Protein AF-A0A9D2SXT5-F1 (afdb_monomer)

Mean predicted aligned error: 3.44 Å

Secondary structure (DSSP, 8-state):
----EEETTTTEEHHHHHHHHHT-S--SSHHHHHHHHHHHH-TTSSSSTTHHHHHHHHHHHHT-

InterPro domains:
  IPR007419 BFD-like [2Fe-2S]-binding domain [PF04324] (5-59)
  IPR041854 BFD-like [2Fe-2S]-binding domain superfamily [G3DSA:1.10.10.1100] (5-62)

Foldseek 3Di:
DQWDQLAPVQRRTLVLLLVQQVVDPDDDDLVRSLVSSCVRRVPCVPPNVSVVVSSVSSVVSVVD

Sequence (64 aa):
MKDGMICNCKQVSYADVENALHQMTSFTDVLSAFEDVQKITHCSTGCGGCHDKILDAISEIMMK

Organism: NCBI:txid2838669

Solvent-accessible surface area (backbone atoms only — not comparable to full-atom values): 3897 Å² total; per-residue (Å²): 138,85,79,50,77,57,26,80,83,58,70,34,32,49,61,55,51,54,54,45,53,70,72,51,93,77,73,93,45,63,67,63,43,44,55,53,35,29,69,75,56,47,50,55,74,66,87,39,86,28,44,68,61,50,52,53,51,48,46,57,62,74,75,106

Nearest PDB structures (foldseek):
  1iuf-assembly1_A  TM=3.302E-01  e=6.141E+00  Schizosaccharomyces pombe

Radius of gyration: 10.47 Å; Cα contacts (8 Å, |Δi|>4): 73; chains: 1; bounding box: 23×25×26 Å

pLDDT: mean 91.59, std 10.38, range [45.0, 97.69]

Structure (mmCIF, N/CA/C/O backbone):
data_AF-A0A9D2SXT5-F1
#
_entry.id   AF-A0A9D2SXT5-F1
#
loop_
_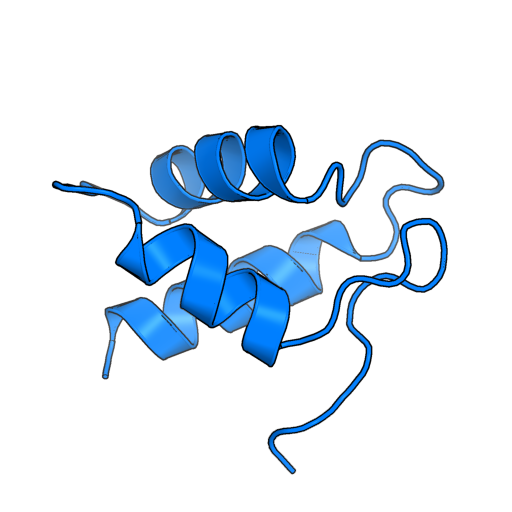atom_site.group_PDB
_atom_site.id
_atom_site.type_symbol
_atom_site.label_atom_id
_atom_site.label_alt_id
_atom_site.label_comp_id
_atom_site.label_asym_id
_atom_site.label_entity_id
_atom_site.label_seq_id
_atom_site.pdbx_PDB_ins_code
_atom_site.Cartn_x
_atom_site.Cartn_y
_atom_site.Cartn_z
_atom_site.occupancy
_atom_site.B_iso_or_equiv
_atom_site.auth_seq_id
_atom_site.auth_comp_id
_atom_site.auth_asym_id
_atom_site.auth_atom_id
_atom_site.pdbx_PDB_model_num
ATOM 1 N N . MET A 1 1 ? -2.232 -16.354 3.038 1.00 45.00 1 MET A N 1
ATOM 2 C CA . MET A 1 1 ? -0.916 -15.890 2.549 1.00 45.00 1 MET A CA 1
ATOM 3 C C . MET A 1 1 ? -0.761 -14.470 3.062 1.00 45.00 1 MET A C 1
ATOM 5 O O . MET A 1 1 ? -1.392 -13.600 2.487 1.00 45.00 1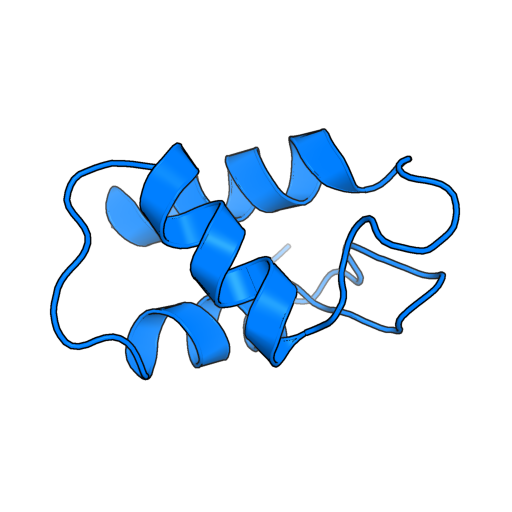 MET A O 1
ATOM 9 N N . LYS A 1 2 ? -0.095 -14.231 4.197 1.00 49.38 2 LYS A N 1
ATOM 10 C CA . LYS A 1 2 ? -0.077 -12.888 4.809 1.00 49.38 2 LYS A CA 1
ATOM 11 C C . LYS A 1 2 ? 1.322 -12.354 5.098 1.00 49.38 2 LYS A C 1
ATOM 13 O O . LYS A 1 2 ? 1.481 -11.557 5.993 1.00 49.38 2 LYS A O 1
ATOM 18 N N . ASP A 1 3 ? 2.307 -12.719 4.280 1.00 60.75 3 ASP A N 1
ATOM 19 C CA . ASP A 1 3 ? 3.683 -12.210 4.421 1.00 60.75 3 ASP A CA 1
ATOM 20 C C . ASP A 1 3 ? 4.317 -11.956 3.041 1.00 60.75 3 ASP A C 1
ATOM 22 O O . ASP A 1 3 ? 5.459 -12.317 2.763 1.00 60.75 3 ASP A O 1
ATOM 26 N N . GLY A 1 4 ? 3.527 -11.417 2.107 1.00 87.50 4 GLY A N 1
ATOM 27 C CA . GLY A 1 4 ? 3.971 -11.145 0.741 1.00 87.50 4 GLY A CA 1
ATOM 28 C C . GLY A 1 4 ? 4.621 -9.770 0.611 1.00 87.50 4 GLY A C 1
ATOM 29 O O . GLY A 1 4 ? 4.086 -8.775 1.103 1.00 87.50 4 GLY A O 1
ATOM 30 N N . MET A 1 5 ? 5.748 -9.692 -0.099 1.00 95.25 5 MET A N 1
ATOM 31 C CA . MET A 1 5 ? 6.286 -8.413 -0.561 1.00 95.25 5 MET A CA 1
ATOM 32 C C . MET A 1 5 ? 5.310 -7.774 -1.559 1.00 95.25 5 MET A C 1
ATOM 34 O O . MET A 1 5 ? 4.954 -8.390 -2.566 1.00 95.25 5 MET A O 1
ATOM 38 N N . ILE A 1 6 ? 4.882 -6.541 -1.286 1.00 96.50 6 ILE A N 1
ATOM 39 C CA . ILE A 1 6 ? 3.927 -5.792 -2.114 1.00 96.50 6 ILE A CA 1
ATOM 40 C C . ILE A 1 6 ? 4.670 -4.892 -3.107 1.00 96.50 6 ILE A C 1
ATOM 42 O O . ILE A 1 6 ? 4.386 -4.915 -4.308 1.00 96.50 6 ILE A O 1
ATOM 46 N N . CYS A 1 7 ? 5.657 -4.123 -2.633 1.00 97.50 7 CYS A N 1
ATOM 47 C CA . CYS A 1 7 ? 6.499 -3.268 -3.469 1.00 97.50 7 CYS A CA 1
ATOM 48 C C . CYS A 1 7 ? 7.940 -3.777 -3.497 1.00 97.50 7 CYS A C 1
ATOM 50 O O . CYS A 1 7 ? 8.688 -3.587 -2.544 1.00 97.50 7 CYS A O 1
ATOM 52 N N . ASN A 1 8 ? 8.377 -4.321 -4.633 1.00 95.94 8 ASN A N 1
ATOM 53 C CA . ASN A 1 8 ? 9.768 -4.752 -4.797 1.00 95.94 8 ASN A CA 1
ATOM 54 C C . ASN A 1 8 ? 10.749 -3.575 -4.961 1.00 95.94 8 ASN A C 1
ATOM 56 O O . ASN A 1 8 ? 11.907 -3.688 -4.576 1.00 95.94 8 ASN A O 1
ATOM 60 N N . CYS A 1 9 ? 10.318 -2.421 -5.485 1.00 97.69 9 CYS A N 1
ATOM 61 C CA . CYS A 1 9 ? 11.216 -1.270 -5.663 1.00 97.69 9 CYS A CA 1
ATOM 62 C C . CYS A 1 9 ? 11.690 -0.671 -4.336 1.00 97.69 9 CYS A C 1
ATOM 64 O O . CYS A 1 9 ? 12.810 -0.179 -4.249 1.00 97.69 9 CYS A O 1
ATOM 66 N N . LYS A 1 10 ? 10.813 -0.667 -3.330 1.00 96.94 10 LYS A N 1
ATOM 67 C CA . LYS A 1 10 ? 11.068 -0.078 -2.010 1.00 96.94 10 LYS A CA 1
ATOM 68 C C . LYS A 1 10 ? 11.104 -1.115 -0.893 1.00 96.94 10 LYS A C 1
ATOM 70 O O . LYS A 1 10 ? 11.234 -0.738 0.259 1.00 96.94 10 LYS A O 1
ATOM 75 N N . GLN A 1 11 ? 11.024 -2.398 -1.255 1.00 96.50 11 GLN A N 1
ATOM 76 C CA . GLN A 1 11 ? 11.035 -3.532 -0.332 1.00 96.50 11 GLN A CA 1
ATOM 77 C C . GLN A 1 11 ? 9.947 -3.411 0.750 1.00 96.50 11 GLN A C 1
ATOM 79 O O . GLN A 1 11 ? 10.216 -3.601 1.927 1.00 96.50 11 GLN A O 1
ATOM 84 N N . VAL A 1 12 ? 8.717 -3.087 0.336 1.00 97.31 12 VAL A N 1
ATOM 85 C CA . VAL A 1 12 ? 7.562 -2.916 1.238 1.00 97.31 12 VAL A CA 1
ATOM 86 C C . VAL A 1 12 ? 6.730 -4.191 1.236 1.00 97.31 12 VAL A C 1
ATOM 88 O O . VAL A 1 12 ? 6.262 -4.624 0.178 1.00 97.31 12 VAL A O 1
ATOM 91 N N . SER A 1 13 ? 6.540 -4.788 2.406 1.00 97.00 13 SER A N 1
ATOM 92 C CA . SER A 1 13 ? 5.690 -5.957 2.646 1.00 97.00 13 SER A CA 1
ATOM 93 C C . SER A 1 13 ? 4.296 -5.576 3.153 1.00 97.00 13 SER A C 1
ATOM 95 O O . SER A 1 13 ? 4.042 -4.425 3.502 1.00 97.00 13 SER A O 1
ATOM 97 N N . TYR A 1 14 ? 3.384 -6.550 3.219 1.00 96.12 14 TYR A N 1
ATOM 98 C CA . TYR A 1 14 ? 2.080 -6.357 3.868 1.00 96.12 14 TYR A CA 1
ATOM 99 C C . TYR A 1 14 ? 2.224 -5.910 5.330 1.00 96.12 14 TYR A C 1
ATOM 101 O O . TYR A 1 14 ? 1.526 -4.997 5.761 1.00 96.12 14 TYR A O 1
ATOM 109 N N . ALA A 1 15 ? 3.162 -6.505 6.074 1.00 95.38 15 ALA A N 1
ATOM 110 C CA . ALA A 1 15 ? 3.416 -6.139 7.464 1.00 95.38 15 ALA A CA 1
ATOM 111 C C . ALA A 1 15 ? 3.897 -4.685 7.595 1.00 95.38 15 ALA A C 1
ATOM 113 O O . ALA A 1 15 ? 3.512 -3.997 8.532 1.00 95.38 15 ALA A O 1
ATOM 114 N N . ASP A 1 16 ? 4.683 -4.185 6.637 1.00 96.38 16 ASP A N 1
ATOM 115 C CA . ASP A 1 16 ? 5.105 -2.779 6.635 1.00 96.38 16 ASP A CA 1
ATOM 116 C C . ASP A 1 16 ? 3.921 -1.827 6.422 1.00 96.38 16 ASP A C 1
ATOM 118 O O . ASP A 1 16 ? 3.862 -0.776 7.057 1.00 96.38 16 ASP A O 1
ATOM 122 N N . VAL A 1 17 ? 2.956 -2.202 5.572 1.00 96.12 17 VAL A N 1
ATOM 123 C CA . VAL A 1 17 ? 1.713 -1.434 5.372 1.00 96.12 17 VAL A CA 1
ATOM 124 C C . VAL A 1 17 ? 0.860 -1.439 6.642 1.00 96.12 17 VAL A C 1
ATOM 126 O O . VAL A 1 17 ? 0.415 -0.382 7.079 1.00 96.12 17 VAL A O 1
ATOM 129 N N . GLU A 1 18 ? 0.678 -2.602 7.271 1.00 95.06 18 GLU A N 1
ATOM 130 C CA . GLU A 1 18 ? -0.064 -2.737 8.533 1.00 95.06 18 GLU A CA 1
ATOM 131 C C . GLU A 1 18 ? 0.587 -1.935 9.666 1.00 95.06 18 GLU A C 1
ATOM 133 O O . GLU A 1 18 ? -0.085 -1.169 10.357 1.00 95.06 18 GLU A O 1
ATOM 138 N N . ASN A 1 19 ? 1.911 -2.013 9.799 1.00 95.00 19 ASN A N 1
ATOM 139 C CA . ASN A 1 19 ? 2.662 -1.230 10.776 1.00 95.00 19 ASN A CA 1
ATOM 140 C C . ASN A 1 19 ? 2.596 0.278 10.503 1.00 95.00 19 ASN A C 1
ATOM 142 O O . ASN A 1 19 ? 2.565 1.060 11.454 1.00 95.00 19 ASN A O 1
ATOM 146 N N . ALA A 1 20 ? 2.601 0.705 9.236 1.00 94.81 20 ALA A N 1
ATOM 147 C CA . ALA A 1 20 ? 2.449 2.112 8.878 1.00 94.81 20 ALA A CA 1
ATOM 148 C C . ALA A 1 20 ? 1.051 2.628 9.248 1.00 94.81 20 ALA A C 1
ATOM 150 O O . ALA A 1 20 ? 0.947 3.700 9.835 1.00 94.81 20 ALA A O 1
ATOM 151 N N . LEU A 1 21 ? -0.004 1.848 8.983 1.00 93.31 21 LEU A N 1
ATOM 152 C CA . LEU A 1 21 ? -1.377 2.191 9.372 1.00 93.31 21 LEU A CA 1
ATOM 153 C C . LEU A 1 21 ? -1.557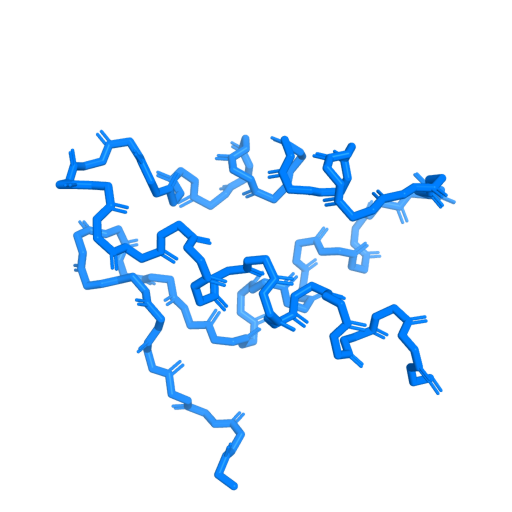 2.250 10.890 1.00 93.31 21 LEU A C 1
ATOM 155 O O . LEU A 1 21 ? -2.146 3.198 11.394 1.00 93.31 21 LEU A O 1
ATOM 159 N N . HIS A 1 22 ? -1.007 1.295 11.644 1.00 91.31 22 HIS A N 1
ATOM 160 C CA . HIS A 1 22 ? -1.106 1.298 13.110 1.00 91.31 22 HIS A CA 1
ATOM 161 C C . HIS A 1 22 ? -0.390 2.479 13.786 1.00 91.31 22 HIS A C 1
ATOM 163 O O . HIS A 1 22 ? -0.683 2.789 14.939 1.00 91.31 22 HIS A O 1
ATOM 169 N N . GLN A 1 23 ? 0.543 3.143 13.097 1.00 89.06 23 GLN A N 1
ATOM 170 C CA . GLN A 1 23 ? 1.175 4.372 13.591 1.00 89.06 23 GLN A CA 1
ATOM 171 C C . GLN A 1 23 ? 0.293 5.614 13.406 1.00 89.06 23 GLN A C 1
ATOM 173 O O . GLN A 1 23 ? 0.590 6.666 13.974 1.00 89.06 23 GLN A O 1
ATOM 178 N N . MET A 1 24 ? -0.784 5.513 12.627 1.00 85.69 24 MET A N 1
ATOM 179 C CA . MET A 1 24 ? -1.704 6.615 12.376 1.00 85.69 24 MET A CA 1
ATOM 180 C C . MET A 1 24 ? -2.775 6.668 13.468 1.00 85.69 24 MET A C 1
ATOM 182 O O . MET A 1 24 ? -3.307 5.649 13.903 1.00 85.69 24 MET A O 1
ATOM 186 N N . THR A 1 25 ? -3.109 7.876 13.920 1.00 78.06 25 THR A N 1
ATOM 187 C CA . THR A 1 25 ? -4.093 8.097 14.992 1.00 78.06 25 THR A CA 1
ATOM 188 C C . THR A 1 25 ? -5.538 8.115 14.501 1.00 78.06 25 THR A C 1
ATOM 190 O O . THR A 1 25 ? -6.453 7.912 15.296 1.00 78.06 25 THR A O 1
ATOM 193 N N . SER A 1 26 ? -5.758 8.394 13.216 1.00 77.12 26 SER A N 1
ATOM 194 C CA . SER A 1 26 ? -7.071 8.402 12.575 1.00 77.12 26 SER A CA 1
ATOM 195 C C . SER A 1 26 ? -6.897 8.389 11.060 1.00 77.12 26 SER A C 1
ATOM 197 O O . SER A 1 26 ? -6.004 9.056 10.541 1.00 77.12 26 SER A O 1
ATOM 199 N N . PHE A 1 27 ? -7.772 7.677 10.361 1.00 76.88 27 PHE A N 1
ATOM 200 C CA . PHE A 1 27 ? -7.867 7.682 8.904 1.00 76.88 27 PHE A CA 1
ATOM 201 C C . PHE A 1 27 ? -9.345 7.651 8.509 1.00 76.88 27 PHE A C 1
ATOM 203 O O . PHE A 1 27 ? -10.138 6.908 9.089 1.00 76.88 27 PHE A O 1
ATOM 210 N N . THR A 1 28 ? -9.725 8.495 7.549 1.00 81.00 28 THR A N 1
ATOM 211 C CA . THR A 1 28 ? -11.122 8.675 7.117 1.00 81.00 28 THR A CA 1
ATOM 212 C C . THR A 1 28 ? -11.496 7.779 5.949 1.00 81.00 28 THR A C 1
ATOM 214 O O . THR A 1 28 ? -12.639 7.338 5.840 1.00 81.00 28 THR A O 1
ATOM 217 N N . ASP A 1 29 ? -10.536 7.515 5.072 1.00 89.75 29 ASP A N 1
ATOM 218 C CA . ASP A 1 29 ? -10.732 6.781 3.831 1.00 89.75 29 ASP A CA 1
ATOM 219 C C . ASP A 1 29 ? -9.406 6.180 3.346 1.00 89.75 29 ASP A C 1
ATOM 221 O O . ASP A 1 29 ? -8.320 6.588 3.762 1.00 89.75 29 ASP A O 1
ATOM 225 N N . VAL A 1 30 ? -9.504 5.210 2.440 1.00 91.25 30 VAL A N 1
ATOM 226 C CA . VAL A 1 30 ? -8.357 4.451 1.924 1.00 91.25 30 VAL A CA 1
ATOM 227 C C . VAL A 1 30 ? -7.333 5.342 1.207 1.00 91.25 30 VAL A C 1
ATOM 229 O O . VAL A 1 30 ? -6.141 5.050 1.266 1.00 91.25 30 VAL A O 1
ATOM 232 N N . LEU A 1 31 ? -7.756 6.433 0.554 1.00 92.12 31 LEU A N 1
ATOM 233 C CA . LEU A 1 31 ? -6.838 7.315 -0.175 1.00 92.12 31 LEU A CA 1
ATOM 234 C C . LEU A 1 31 ? -5.993 8.144 0.794 1.00 92.12 31 LEU A C 1
ATOM 236 O O . LEU A 1 31 ? -4.776 8.206 0.633 1.00 92.12 31 LEU A O 1
ATOM 240 N N . SER A 1 32 ? -6.613 8.710 1.833 1.00 93.06 32 SER A N 1
ATOM 241 C CA . SER A 1 32 ? -5.885 9.420 2.894 1.00 93.06 32 SER A CA 1
ATOM 242 C C . SER A 1 32 ? -4.868 8.507 3.594 1.00 93.06 32 SER A C 1
ATOM 244 O O . SER A 1 32 ? -3.694 8.855 3.725 1.00 93.06 32 SER A O 1
ATOM 246 N N . ALA A 1 33 ? -5.284 7.284 3.933 1.00 95.25 33 ALA A N 1
ATOM 247 C CA . ALA A 1 33 ? -4.418 6.272 4.523 1.00 95.25 33 ALA A CA 1
ATOM 248 C C . ALA A 1 33 ? -3.264 5.882 3.580 1.00 95.25 33 ALA A C 1
ATOM 250 O O . ALA A 1 33 ? -2.124 5.726 4.017 1.00 95.25 33 ALA A O 1
ATOM 251 N N . PHE A 1 34 ? -3.526 5.780 2.274 1.00 96.31 34 PHE A N 1
ATOM 252 C CA . PHE A 1 34 ? -2.493 5.522 1.273 1.00 96.31 34 PHE A CA 1
ATOM 253 C C . PHE A 1 34 ? -1.440 6.626 1.215 1.00 96.31 34 PHE A C 1
ATOM 255 O O . PHE A 1 34 ? -0.251 6.309 1.164 1.00 96.31 34 PHE A O 1
ATOM 262 N N . GLU A 1 35 ? -1.836 7.900 1.249 1.00 95.44 35 GLU A N 1
ATOM 263 C CA . GLU A 1 35 ? -0.874 9.006 1.250 1.00 95.44 35 GLU A CA 1
ATOM 264 C C . GLU A 1 35 ? 0.093 8.908 2.433 1.00 95.44 35 GLU A C 1
ATOM 266 O O . GLU A 1 35 ? 1.299 9.107 2.272 1.00 95.44 35 GLU A O 1
ATOM 271 N N . ASP A 1 36 ? -0.413 8.557 3.612 1.00 94.69 36 ASP A N 1
ATOM 272 C CA . ASP A 1 36 ? 0.409 8.429 4.811 1.00 94.69 36 ASP A CA 1
ATOM 273 C C . ASP A 1 36 ? 1.273 7.157 4.790 1.00 94.69 36 ASP A C 1
ATOM 275 O O . ASP A 1 36 ? 2.468 7.220 5.097 1.00 94.69 36 ASP A O 1
ATOM 279 N N . VAL A 1 37 ? 0.743 6.025 4.306 1.00 96.19 37 VAL A N 1
ATOM 280 C CA . VAL A 1 37 ? 1.536 4.802 4.077 1.00 96.19 37 VAL A CA 1
ATOM 281 C C . VAL A 1 37 ? 2.653 5.075 3.068 1.00 96.19 37 VAL A C 1
ATOM 283 O O . VAL A 1 37 ? 3.792 4.644 3.270 1.00 96.19 37 VAL A O 1
ATOM 286 N N . GLN A 1 38 ? 2.373 5.818 1.996 1.00 97.38 38 GLN A N 1
ATOM 287 C CA . GLN A 1 38 ? 3.366 6.201 0.997 1.00 97.38 38 GLN A CA 1
ATOM 288 C C . GLN A 1 38 ? 4.437 7.126 1.586 1.00 97.38 38 GLN A C 1
ATOM 290 O O . GLN A 1 38 ? 5.608 6.977 1.236 1.00 97.38 38 GLN A O 1
ATOM 295 N N . LYS A 1 39 ? 4.088 8.056 2.485 1.00 96.31 39 LYS A N 1
ATOM 296 C CA . LYS A 1 39 ? 5.082 8.912 3.160 1.00 96.31 39 LYS A CA 1
ATOM 297 C C . LYS A 1 39 ? 6.048 8.096 4.021 1.00 96.31 39 LYS A C 1
ATOM 299 O O . LYS A 1 39 ? 7.237 8.396 4.019 1.00 96.31 39 LYS A O 1
ATOM 304 N N . ILE A 1 40 ? 5.550 7.066 4.709 1.00 95.38 40 ILE A N 1
ATOM 305 C CA . ILE A 1 40 ? 6.342 6.226 5.623 1.00 95.38 40 ILE A CA 1
ATOM 306 C C . ILE A 1 40 ? 7.184 5.193 4.859 1.00 95.3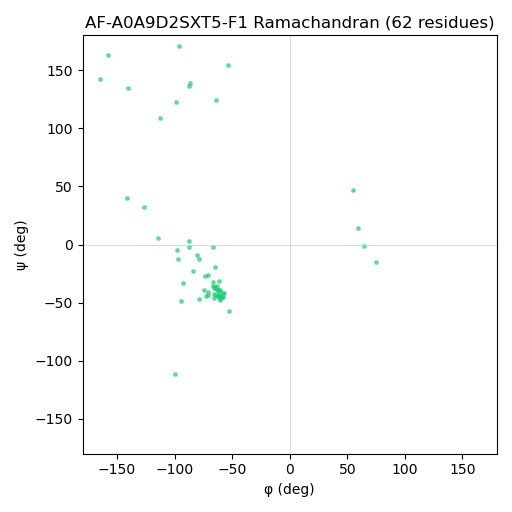8 40 ILE A C 1
ATOM 308 O O . ILE A 1 40 ? 8.370 5.027 5.127 1.00 95.38 40 ILE A O 1
ATOM 312 N N . THR A 1 41 ? 6.578 4.488 3.902 1.00 96.69 41 THR A N 1
ATOM 313 C CA . THR A 1 41 ? 7.199 3.332 3.222 1.00 96.69 41 THR A CA 1
ATOM 314 C C . THR A 1 41 ? 7.845 3.687 1.883 1.00 96.69 41 THR A C 1
ATOM 316 O O . THR A 1 41 ? 8.554 2.878 1.281 1.00 96.69 41 THR A O 1
ATOM 319 N N . HIS A 1 42 ? 7.567 4.886 1.368 1.00 97.44 42 HIS A N 1
ATOM 320 C CA . HIS A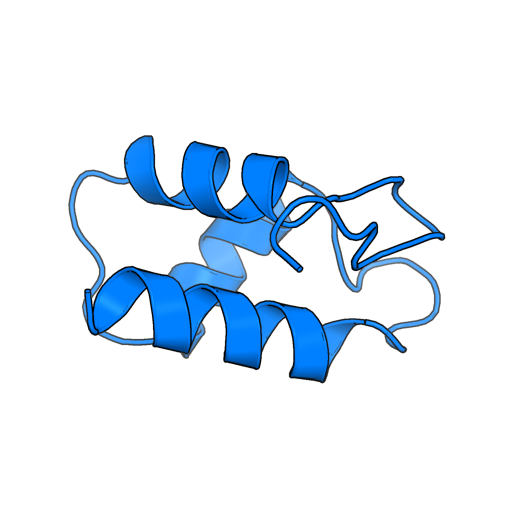 1 42 ? 7.928 5.339 0.026 1.00 97.44 42 HIS A CA 1
ATOM 321 C C . HIS A 1 42 ? 7.364 4.483 -1.119 1.00 97.44 42 HIS A C 1
ATOM 323 O O . HIS A 1 42 ? 7.812 4.643 -2.262 1.00 97.44 42 HIS A O 1
ATOM 329 N N . CYS A 1 43 ? 6.387 3.597 -0.874 1.00 96.94 43 CYS A N 1
ATOM 330 C CA . CYS A 1 43 ? 5.773 2.783 -1.925 1.00 96.94 43 CYS A CA 1
ATOM 331 C C . CYS A 1 43 ? 5.251 3.649 -3.089 1.00 96.94 43 CYS A C 1
ATOM 333 O O . CYS A 1 43 ? 4.957 4.828 -2.925 1.00 96.94 43 CYS A O 1
ATOM 335 N N . SER A 1 44 ? 5.159 3.083 -4.294 1.00 96.75 44 SER A N 1
ATOM 336 C CA . SER A 1 44 ? 4.676 3.785 -5.502 1.00 96.75 44 SER A CA 1
ATOM 337 C C . SER A 1 44 ? 5.528 4.967 -6.005 1.00 96.75 44 SER A C 1
ATOM 339 O O . SER A 1 44 ? 5.246 5.482 -7.079 1.00 96.75 44 SER A O 1
ATOM 341 N N . THR A 1 45 ? 6.635 5.329 -5.342 1.00 97.69 45 THR A N 1
ATOM 342 C CA . THR A 1 45 ? 7.601 6.343 -5.840 1.00 97.69 45 THR A CA 1
ATOM 343 C C . THR A 1 45 ? 8.700 5.771 -6.753 1.00 97.69 45 THR A C 1
ATOM 345 O O . THR A 1 45 ? 9.627 6.477 -7.144 1.00 97.69 45 THR A O 1
ATOM 348 N N . GLY A 1 46 ? 8.639 4.467 -7.046 1.00 95.50 46 GLY A N 1
ATOM 349 C CA . GLY A 1 46 ? 9.522 3.768 -7.985 1.00 95.50 46 GLY A CA 1
ATOM 350 C C . GLY A 1 46 ? 8.851 3.569 -9.345 1.00 95.50 46 GLY A C 1
ATOM 351 O O . GLY A 1 46 ? 8.597 4.525 -10.064 1.00 95.50 46 GLY A O 1
ATOM 352 N N . CYS A 1 47 ? 8.532 2.317 -9.692 1.00 96.50 47 CYS A N 1
ATOM 353 C CA . CYS A 1 47 ? 7.850 1.990 -10.952 1.00 96.50 47 CYS A CA 1
ATOM 354 C C . CYS A 1 47 ? 6.324 2.199 -10.932 1.00 96.50 47 CYS A C 1
ATOM 356 O O . CYS A 1 47 ? 5.681 2.026 -11.961 1.00 96.50 47 CYS A O 1
ATOM 358 N N . GLY A 1 48 ? 5.726 2.472 -9.767 1.00 95.62 48 GLY A N 1
ATOM 359 C CA . GLY A 1 48 ? 4.273 2.621 -9.5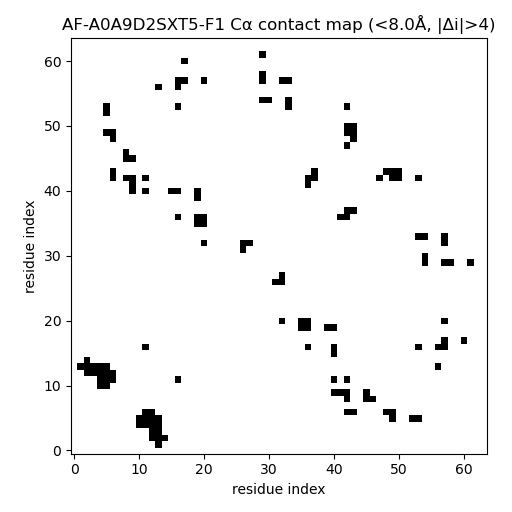95 1.00 95.62 48 GLY A CA 1
ATOM 360 C C . GLY A 1 48 ? 3.455 1.319 -9.624 1.00 95.62 48 GLY A C 1
ATOM 361 O O . GLY A 1 48 ? 2.335 1.302 -9.132 1.00 95.62 48 GLY A O 1
ATOM 362 N N . GLY A 1 49 ? 4.007 0.195 -10.094 1.00 96.75 49 GLY A N 1
ATOM 363 C CA . GLY A 1 49 ? 3.263 -1.064 -10.286 1.00 96.75 49 GLY A CA 1
ATOM 364 C C . GLY A 1 49 ? 2.756 -1.775 -9.019 1.00 96.75 49 GLY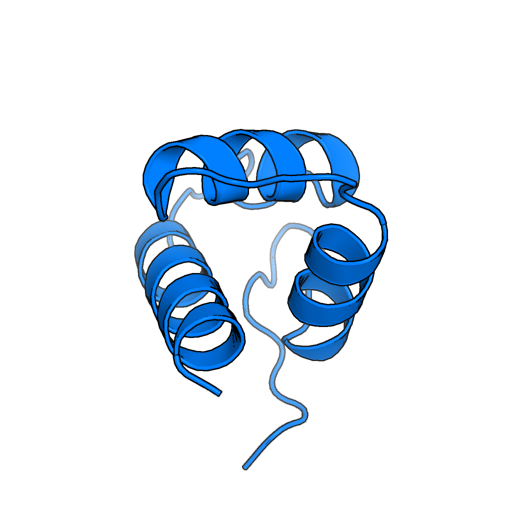 A C 1
ATOM 365 O O . GLY A 1 49 ? 2.126 -2.825 -9.120 1.00 96.75 49 GLY A O 1
ATOM 366 N N . CYS A 1 50 ? 3.046 -1.251 -7.826 1.00 97.19 50 CYS A N 1
ATOM 367 C CA . CYS A 1 50 ? 2.498 -1.749 -6.562 1.00 97.19 50 CYS A CA 1
ATOM 368 C C . CYS A 1 50 ? 1.296 -0.942 -6.054 1.00 97.19 50 CYS A C 1
ATOM 370 O O . CYS A 1 50 ? 0.746 -1.329 -5.031 1.00 97.19 50 CYS A O 1
ATOM 372 N N . HIS A 1 51 ? 0.922 0.164 -6.712 1.00 97.12 51 HIS A N 1
ATOM 373 C CA . HIS A 1 51 ? -0.068 1.124 -6.211 1.00 97.12 51 HIS A CA 1
ATOM 374 C C . HIS A 1 51 ? -1.389 0.455 -5.812 1.00 97.12 51 HIS A C 1
ATOM 376 O O . HIS A 1 51 ? -1.749 0.491 -4.637 1.00 97.12 51 HIS A O 1
ATOM 382 N N . ASP A 1 52 ? -2.027 -0.260 -6.741 1.00 96.88 52 ASP A N 1
ATOM 383 C CA . ASP A 1 52 ? -3.311 -0.930 -6.492 1.00 96.88 52 ASP A CA 1
ATOM 384 C C . ASP A 1 52 ? -3.209 -1.974 -5.373 1.00 96.88 52 ASP A C 1
ATOM 386 O O . ASP A 1 52 ? -4.063 -2.048 -4.499 1.00 96.88 52 ASP A O 1
ATOM 390 N N . LYS A 1 53 ? -2.098 -2.720 -5.315 1.00 96.50 53 LYS A N 1
ATOM 391 C CA . LYS A 1 53 ? -1.880 -3.731 -4.269 1.00 96.50 53 LYS A CA 1
ATOM 392 C C . LYS A 1 53 ? -1.729 -3.124 -2.875 1.00 96.50 53 LYS A C 1
ATOM 394 O O . LYS A 1 53 ? -2.068 -3.774 -1.891 1.00 96.50 53 LYS A O 1
ATOM 399 N N . ILE A 1 54 ? -1.169 -1.916 -2.776 1.00 96.94 54 ILE A N 1
ATOM 400 C CA . ILE A 1 54 ? -1.098 -1.193 -1.502 1.00 96.94 54 ILE A CA 1
ATOM 401 C C . ILE A 1 54 ? -2.503 -0.727 -1.108 1.00 96.94 54 ILE A C 1
ATOM 403 O O . ILE A 1 54 ? -2.874 -0.901 0.047 1.00 96.94 54 ILE A O 1
ATOM 407 N N . LEU A 1 55 ? -3.295 -0.195 -2.047 1.00 96.69 55 LEU A N 1
ATOM 408 C CA . LEU A 1 55 ? -4.686 0.198 -1.781 1.00 96.69 55 LEU A CA 1
ATOM 409 C C . LEU A 1 55 ? -5.534 -0.991 -1.311 1.00 96.69 55 LEU A C 1
ATOM 411 O O . LEU A 1 55 ? -6.255 -0.869 -0.321 1.00 96.69 55 LEU A O 1
ATOM 415 N N . ASP A 1 56 ? -5.391 -2.147 -1.961 1.00 95.88 56 ASP A N 1
ATOM 416 C CA . ASP A 1 56 ? -6.068 -3.385 -1.565 1.00 95.88 56 ASP A CA 1
ATOM 417 C C . ASP A 1 56 ? -5.670 -3.813 -0.146 1.00 95.88 56 ASP A C 1
ATOM 419 O O . ASP A 1 56 ? -6.536 -4.111 0.675 1.00 95.88 56 ASP A O 1
ATOM 423 N N . ALA A 1 57 ? -4.369 -3.790 0.173 1.00 95.56 57 ALA A N 1
ATOM 424 C CA . ALA A 1 57 ? -3.878 -4.138 1.506 1.00 95.56 57 ALA A CA 1
ATOM 425 C C . ALA A 1 57 ? -4.411 -3.181 2.582 1.00 95.56 57 ALA A C 1
ATOM 427 O O . ALA A 1 57 ? -4.860 -3.633 3.632 1.00 95.56 57 ALA A O 1
ATOM 428 N N . ILE A 1 58 ? -4.408 -1.870 2.316 1.00 95.62 58 ILE A N 1
ATOM 429 C CA . ILE A 1 58 ? -4.957 -0.865 3.236 1.00 95.62 58 ILE A CA 1
ATOM 430 C C . ILE A 1 58 ? -6.447 -1.113 3.472 1.00 95.62 58 ILE A C 1
ATOM 432 O O . ILE A 1 58 ? -6.885 -1.154 4.619 1.00 95.62 58 ILE A O 1
ATOM 436 N N . SER A 1 59 ? -7.214 -1.321 2.399 1.00 94.94 59 SER A N 1
ATOM 437 C CA . SER A 1 59 ? -8.648 -1.611 2.475 1.00 94.94 59 SER A CA 1
ATOM 438 C C . SER A 1 59 ? -8.926 -2.862 3.318 1.00 94.94 59 SER A C 1
ATOM 440 O O . SER A 1 59 ? -9.766 -2.833 4.216 1.00 94.94 59 SER A O 1
ATOM 442 N N . GLU A 1 60 ? -8.161 -3.938 3.105 1.00 93.75 60 GLU A N 1
ATOM 443 C CA . GLU A 1 60 ? -8.280 -5.174 3.886 1.00 93.75 60 GLU A CA 1
ATOM 444 C C . GLU A 1 60 ? -7.979 -4.959 5.380 1.00 93.75 60 GLU A C 1
ATOM 446 O O . GLU A 1 60 ? -8.653 -5.540 6.232 1.00 93.75 60 GLU A O 1
ATOM 451 N N . ILE A 1 61 ? -6.981 -4.133 5.708 1.00 93.00 61 ILE A N 1
ATOM 452 C CA . ILE A 1 61 ? -6.603 -3.824 7.096 1.00 93.00 61 ILE A CA 1
ATOM 453 C C . ILE A 1 61 ? -7.665 -2.950 7.771 1.00 93.00 61 ILE A C 1
ATOM 455 O O . ILE A 1 61 ? -8.002 -3.198 8.921 1.00 93.00 6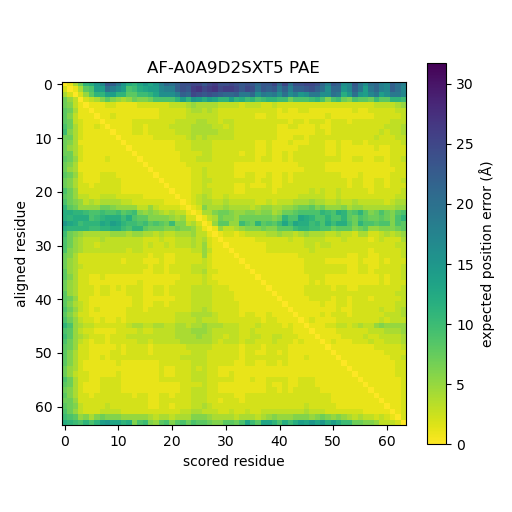1 ILE A O 1
ATOM 459 N N . MET A 1 62 ? -8.226 -1.965 7.063 1.00 89.94 62 MET A N 1
ATOM 460 C CA . MET A 1 62 ? -9.254 -1.064 7.603 1.00 89.94 62 MET A CA 1
ATOM 461 C C . MET A 1 62 ? -10.618 -1.738 7.814 1.00 89.94 62 MET A C 1
ATOM 463 O O . MET A 1 62 ? -11.401 -1.277 8.640 1.00 89.94 62 MET A O 1
ATOM 467 N N . MET A 1 63 ? -10.931 -2.794 7.056 1.00 86.56 63 MET A N 1
ATOM 468 C CA . MET A 1 63 ? -12.188 -3.550 7.184 1.00 86.56 63 MET A CA 1
ATOM 469 C C . MET A 1 63 ? -12.126 -4.687 8.215 1.00 86.56 63 MET A C 1
ATOM 471 O O . MET A 1 63 ? -13.122 -5.390 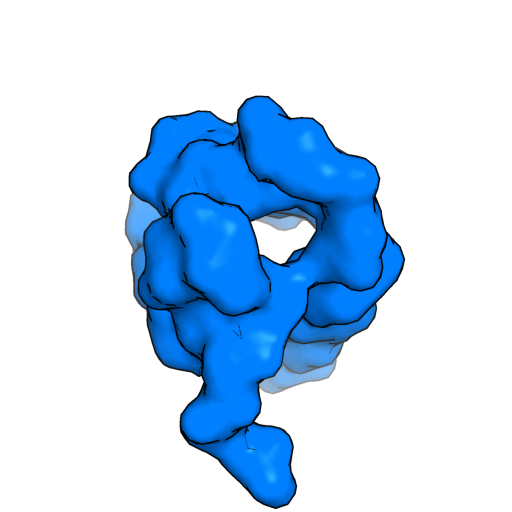8.406 1.00 86.56 63 MET A O 1
ATOM 475 N N . LYS A 1 64 ? -10.965 -4.900 8.834 1.00 77.38 64 LYS A N 1
ATOM 476 C CA . LYS A 1 64 ? -10.730 -5.918 9.860 1.00 77.38 64 LYS A CA 1
ATOM 477 C C . LYS A 1 64 ? -11.059 -5.402 11.255 1.00 77.38 64 LYS A C 1
ATOM 479 O O . LYS A 1 64 ? -11.593 -6.223 12.033 1.00 77.38 64 LYS A O 1
#